Protein AF-A0ABD0NGB6-F1 (afdb_monomer_lite)

Foldseek 3Di:
DFDKDADPVPRDIDTDGPD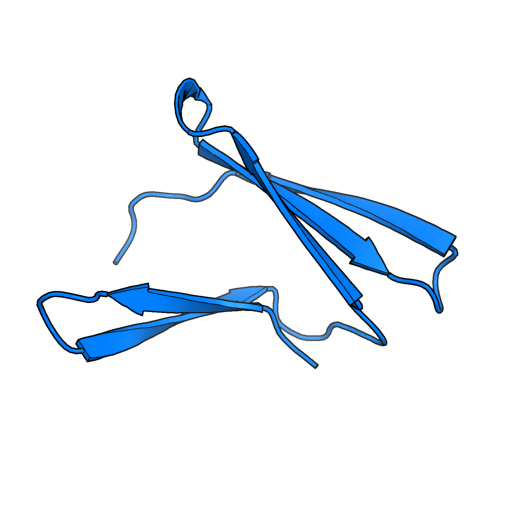ADAWDDWDADPVQQKIWTDHPVVRDIDMDHDDPPD

Organism: Cirrhinus mrigala (NCBI:txid683832)

InterPro domains:
  IPR011042 Six-bladed beta-propeller, TolB-like [G3DSA:2.120.10.30] (1-54)

Sequence (54 aa):
HEIRRINLHRGDYSLLVPGLRNTIALDFHFSQSLLYWTDVVEDKIYRGKLSEGG

Structure (mmCIF, N/CA/C/O backbone):
data_AF-A0ABD0NGB6-F1
#
_entry.id   AF-A0ABD0NGB6-F1
#
loop_
_atom_site.group_PDB
_atom_site.id
_atom_site.type_symbol
_atom_site.label_atom_id
_atom_site.label_alt_id
_atom_site.label_comp_id
_atom_site.label_asym_id
_atom_site.label_entity_id
_atom_site.label_seq_id
_atom_site.pdbx_PDB_ins_code
_atom_site.Cartn_x
_atom_site.Cartn_y
_atom_site.Cartn_z
_atom_site.occupancy
_atom_site.B_iso_or_equiv
_atom_site.auth_seq_id
_atom_site.auth_comp_id
_atom_site.auth_asym_id
_atom_site.auth_atom_id
_atom_site.pdbx_PDB_model_num
ATOM 1 N N . HIS A 1 1 ? 1.890 -12.069 8.175 1.00 89.50 1 HIS A N 1
ATOM 2 C CA . HIS A 1 1 ? 1.816 -11.570 6.788 1.00 89.50 1 HIS A CA 1
ATOM 3 C C . HIS A 1 1 ? 2.755 -10.379 6.629 1.00 89.50 1 HIS A C 1
ATOM 5 O O . HIS A 1 1 ? 3.234 -9.862 7.633 1.00 89.50 1 HIS A O 1
ATOM 11 N N . GLU A 1 2 ? 3.086 -9.974 5.406 1.00 94.62 2 GLU A N 1
ATOM 12 C CA . GLU A 1 2 ? 4.070 -8.914 5.141 1.00 94.62 2 GLU A CA 1
ATOM 13 C C . GLU A 1 2 ? 3.806 -8.237 3.789 1.00 94.62 2 GLU A C 1
ATOM 15 O O . GLU A 1 2 ? 3.186 -8.838 2.912 1.00 94.62 2 GLU A O 1
ATOM 20 N N . ILE A 1 3 ? 4.303 -7.010 3.616 1.00 94.62 3 ILE A N 1
ATOM 21 C CA . ILE A 1 3 ? 4.353 -6.331 2.313 1.00 94.62 3 ILE A CA 1
ATOM 22 C C . ILE A 1 3 ? 5.778 -6.427 1.769 1.00 94.62 3 ILE A C 1
ATOM 24 O O . ILE A 1 3 ? 6.740 -6.047 2.444 1.00 94.62 3 ILE A O 1
ATOM 28 N N . ARG A 1 4 ? 5.911 -6.898 0.525 1.00 94.06 4 ARG A N 1
ATOM 29 C CA . ARG A 1 4 ? 7.182 -7.018 -0.201 1.00 94.06 4 ARG A CA 1
ATOM 30 C C . ARG A 1 4 ? 7.159 -6.171 -1.469 1.00 94.06 4 ARG A C 1
ATOM 32 O O . ARG A 1 4 ? 6.114 -6.003 -2.090 1.00 94.06 4 ARG A O 1
ATOM 39 N N . ARG A 1 5 ? 8.330 -5.684 -1.869 1.00 91.75 5 ARG A N 1
ATOM 40 C CA . ARG A 1 5 ? 8.580 -5.054 -3.171 1.00 91.75 5 ARG A CA 1
ATOM 41 C C . ARG A 1 5 ? 9.389 -6.010 -4.029 1.00 91.75 5 ARG A C 1
ATOM 43 O O . ARG A 1 5 ? 10.284 -6.665 -3.508 1.00 91.75 5 ARG A O 1
ATOM 50 N N . ILE A 1 6 ? 9.098 -6.055 -5.324 1.00 92.81 6 ILE A N 1
ATOM 51 C CA . ILE A 1 6 ? 9.877 -6.805 -6.310 1.00 92.81 6 ILE A CA 1
ATOM 52 C C . ILE A 1 6 ? 10.373 -5.815 -7.356 1.00 92.81 6 ILE A C 1
ATOM 54 O O . ILE A 1 6 ? 9.592 -5.027 -7.891 1.00 92.81 6 ILE A O 1
ATOM 58 N N . ASN A 1 7 ? 11.670 -5.845 -7.639 1.00 90.31 7 ASN A N 1
ATOM 59 C CA . ASN A 1 7 ? 12.242 -5.137 -8.768 1.00 90.31 7 ASN A CA 1
ATOM 60 C C . ASN A 1 7 ? 11.997 -5.954 -10.041 1.00 90.31 7 ASN A C 1
ATOM 62 O O . ASN A 1 7 ? 12.461 -7.085 -10.161 1.00 90.31 7 ASN A O 1
ATOM 66 N N . LEU A 1 8 ? 11.297 -5.380 -11.017 1.00 91.88 8 LEU A N 1
ATOM 67 C CA . LEU A 1 8 ? 10.950 -6.097 -12.247 1.00 91.88 8 LEU A CA 1
ATOM 68 C C . LEU A 1 8 ? 12.132 -6.270 -13.217 1.00 91.88 8 LEU A C 1
ATOM 70 O O . LEU A 1 8 ? 12.071 -7.126 -14.092 1.00 91.88 8 LEU A O 1
ATOM 74 N N . HIS A 1 9 ? 13.2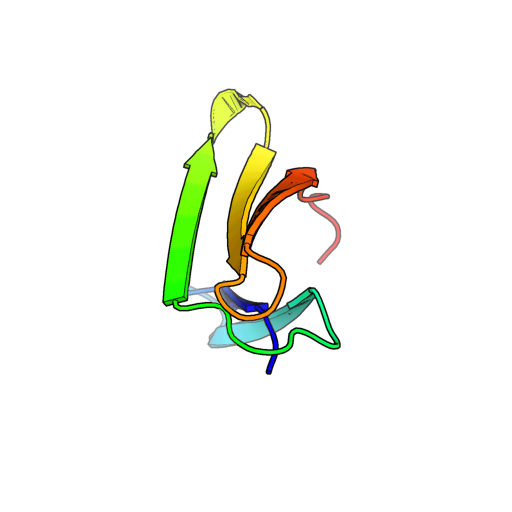03 -5.483 -13.074 1.00 92.44 9 HIS A N 1
ATOM 75 C CA . HIS A 1 9 ? 14.392 -5.578 -13.927 1.00 92.44 9 HIS A CA 1
ATOM 76 C C . HIS A 1 9 ? 15.401 -6.598 -13.406 1.00 92.44 9 HIS A C 1
ATOM 78 O O . HIS A 1 9 ? 15.969 -7.366 -14.176 1.00 92.44 9 HIS A O 1
ATOM 84 N N . ARG A 1 10 ? 15.650 -6.575 -12.095 1.00 92.94 10 ARG A N 1
ATOM 85 C CA . ARG A 1 10 ? 16.638 -7.435 -11.431 1.00 92.94 10 ARG A CA 1
ATOM 86 C C . ARG A 1 10 ? 16.037 -8.720 -10.868 1.00 92.94 10 ARG A C 1
ATOM 88 O O . ARG A 1 10 ? 16.772 -9.673 -10.637 1.00 92.94 10 ARG A O 1
ATOM 95 N N . GLY A 1 11 ? 14.723 -8.748 -10.650 1.00 90.44 11 GLY A N 1
ATOM 96 C CA . GLY A 1 11 ? 14.024 -9.869 -10.02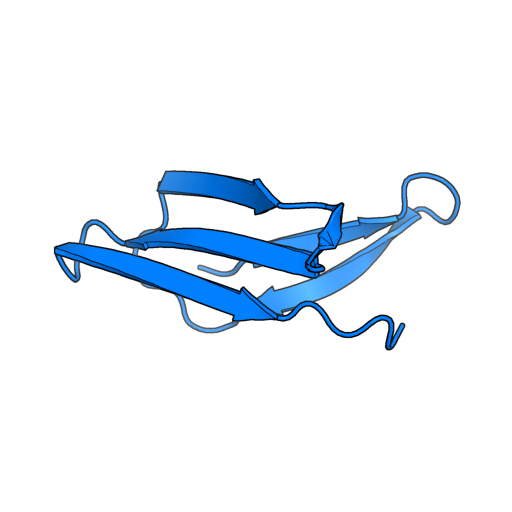5 1.00 90.44 11 GLY A CA 1
ATOM 97 C C . GLY A 1 11 ? 14.279 -10.000 -8.522 1.00 90.44 11 GLY A C 1
ATOM 98 O O . GLY A 1 11 ? 13.808 -10.959 -7.913 1.00 90.44 11 GLY A O 1
ATOM 99 N N . ASP A 1 12 ? 15.012 -9.068 -7.907 1.00 92.06 12 ASP A N 1
ATOM 100 C CA . ASP A 1 12 ? 15.231 -9.069 -6.468 1.00 92.06 12 ASP A CA 1
ATOM 101 C C . ASP A 1 12 ? 13.988 -8.580 -5.721 1.00 92.06 12 ASP A C 1
ATOM 103 O O . ASP A 1 12 ? 13.188 -7.783 -6.221 1.00 92.06 12 ASP A O 1
ATOM 107 N N . TYR A 1 13 ? 13.817 -9.090 -4.505 1.00 91.44 13 TYR A N 1
ATOM 108 C CA . TYR A 1 13 ? 12.711 -8.737 -3.632 1.00 91.44 13 TYR A CA 1
ATOM 109 C C . TYR A 1 13 ? 13.225 -8.145 -2.322 1.00 91.44 13 TYR A C 1
ATOM 111 O O . TYR A 1 13 ? 14.228 -8.592 -1.769 1.00 91.44 13 TYR A O 1
ATOM 119 N N . SER A 1 14 ? 12.494 -7.172 -1.783 1.00 90.88 14 SER A N 1
ATOM 120 C CA . SER A 1 14 ? 12.799 -6.531 -0.505 1.00 90.88 14 SER A CA 1
ATOM 121 C C . SER A 1 14 ? 11.578 -6.526 0.413 1.00 90.88 14 SER A C 1
ATOM 123 O O . SER A 1 14 ? 10.445 -6.312 -0.025 1.00 90.88 14 SER A O 1
ATOM 125 N N . LEU A 1 15 ? 11.807 -6.747 1.706 1.00 92.44 15 LEU A N 1
ATOM 126 C CA . LEU A 1 15 ? 10.780 -6.648 2.739 1.00 92.44 15 LEU A CA 1
ATOM 127 C C . LEU A 1 15 ? 10.516 -5.173 3.064 1.00 92.44 15 LEU A C 1
ATOM 129 O O . LEU A 1 15 ? 11.442 -4.467 3.449 1.00 92.44 15 LEU A O 1
ATOM 133 N N . LEU A 1 16 ? 9.272 -4.712 2.903 1.00 92.50 16 LEU A N 1
ATOM 134 C CA . LEU A 1 16 ? 8.887 -3.329 3.210 1.00 92.50 16 LEU A CA 1
ATOM 135 C C . LEU A 1 16 ? 8.248 -3.206 4.592 1.00 92.50 16 LEU A C 1
ATOM 137 O O . LEU A 1 16 ? 8.623 -2.331 5.366 1.00 92.50 16 LEU A O 1
ATOM 141 N N . VAL A 1 17 ? 7.277 -4.072 4.896 1.00 93.06 17 VAL A N 1
ATOM 142 C CA . VAL A 1 17 ? 6.540 -4.028 6.165 1.00 93.06 17 VAL A CA 1
ATOM 143 C C . VAL A 1 17 ? 6.412 -5.444 6.732 1.00 93.06 17 VAL A C 1
ATOM 145 O O . VAL A 1 17 ? 5.666 -6.250 6.165 1.00 93.06 17 VAL A O 1
ATOM 148 N N . PRO A 1 18 ? 7.134 -5.776 7.817 1.00 93.69 18 PRO A N 1
ATOM 149 C CA . PRO A 1 18 ? 6.996 -7.057 8.501 1.00 93.69 18 PRO A CA 1
ATOM 150 C C . PRO A 1 18 ? 5.775 -7.082 9.431 1.00 93.69 18 PRO A C 1
ATOM 152 O O . PRO A 1 18 ? 5.254 -6.044 9.828 1.00 93.69 18 PRO A O 1
ATOM 155 N N . GLY A 1 19 ? 5.375 -8.283 9.856 1.00 93.31 19 GLY A N 1
ATOM 156 C CA . GLY A 1 19 ? 4.522 -8.458 11.039 1.00 93.31 19 GLY A CA 1
ATOM 157 C C . GLY A 1 19 ? 3.053 -8.048 10.884 1.00 93.31 19 GLY A C 1
ATOM 158 O O . GLY A 1 19 ? 2.392 -7.796 11.885 1.00 93.31 19 GLY A O 1
ATOM 159 N N . LEU A 1 20 ? 2.524 -8.004 9.661 1.00 93.06 20 LEU A N 1
ATOM 160 C CA . LEU A 1 20 ? 1.118 -7.680 9.401 1.00 93.06 20 LEU A CA 1
ATOM 161 C C . LEU A 1 20 ? 0.195 -8.829 9.819 1.00 93.06 20 LEU A C 1
ATOM 163 O O . LEU A 1 20 ? 0.540 -10.009 9.639 1.00 93.06 20 LEU A O 1
ATOM 167 N N . ARG A 1 21 ? -0.998 -8.489 10.326 1.00 92.38 21 ARG A N 1
ATOM 168 C CA . ARG A 1 21 ? -2.005 -9.473 10.739 1.00 92.38 21 ARG A CA 1
ATOM 169 C C . ARG A 1 21 ? -2.821 -9.940 9.547 1.00 92.38 21 ARG A C 1
ATOM 171 O O . ARG A 1 21 ? -2.707 -11.112 9.182 1.00 92.38 21 ARG A O 1
ATOM 178 N N . ASN A 1 22 ? -3.593 -9.040 8.938 1.00 92.62 22 ASN A N 1
ATOM 179 C CA . ASN A 1 22 ? -4.430 -9.350 7.781 1.00 92.62 22 ASN A CA 1
ATOM 180 C C . ASN A 1 22 ? -4.601 -8.130 6.866 1.00 92.62 22 ASN A C 1
ATOM 182 O O . ASN A 1 22 ? -5.586 -7.393 6.941 1.00 92.62 22 ASN A O 1
ATOM 186 N N . THR A 1 23 ? -3.619 -7.929 5.992 1.00 93.56 23 THR A N 1
ATOM 187 C CA . THR A 1 23 ? -3.650 -6.871 4.982 1.00 93.56 23 THR A CA 1
ATOM 188 C C . THR A 1 23 ? -4.280 -7.372 3.694 1.00 93.56 23 THR A C 1
ATOM 190 O O . THR A 1 23 ? -3.824 -8.367 3.138 1.00 93.56 23 THR A O 1
ATOM 193 N N . ILE A 1 24 ? -5.303 -6.660 3.212 1.00 94.44 24 ILE A N 1
ATOM 194 C CA . ILE A 1 24 ? -6.097 -7.078 2.043 1.00 94.44 24 ILE A CA 1
ATOM 195 C C . ILE A 1 24 ? -6.017 -6.112 0.856 1.00 94.44 24 ILE A C 1
ATOM 197 O O . ILE A 1 24 ? -6.267 -6.518 -0.273 1.00 94.44 24 ILE A O 1
ATOM 201 N N . ALA A 1 25 ? -5.673 -4.844 1.093 1.00 96.12 25 ALA A N 1
ATOM 202 C CA . ALA A 1 25 ? -5.584 -3.822 0.054 1.00 96.12 25 ALA A CA 1
ATOM 203 C C . ALA A 1 25 ? -4.390 -2.895 0.295 1.00 96.12 25 ALA A C 1
ATOM 205 O O . ALA A 1 25 ? -4.060 -2.588 1.447 1.00 96.12 25 ALA A O 1
ATOM 206 N N . LEU A 1 26 ? -3.782 -2.441 -0.802 1.00 96.38 26 LEU A N 1
ATOM 207 C CA . LEU A 1 26 ? -2.635 -1.538 -0.831 1.00 96.38 26 LEU A CA 1
ATOM 208 C C . LEU A 1 26 ? -2.755 -0.542 -1.992 1.00 96.38 26 LEU A C 1
ATOM 210 O O . LEU A 1 26 ? -3.295 -0.889 -3.040 1.00 96.38 26 LEU A O 1
ATOM 214 N N . ASP A 1 27 ? -2.230 0.666 -1.804 1.00 97.00 27 ASP A N 1
ATOM 215 C CA . ASP A 1 27 ? -2.107 1.684 -2.853 1.00 97.00 27 ASP A CA 1
ATOM 216 C C . ASP A 1 27 ? -0.875 2.573 -2.605 1.00 97.00 27 ASP A C 1
ATOM 218 O O . ASP A 1 27 ? -0.334 2.617 -1.493 1.00 97.00 27 ASP A O 1
ATOM 222 N N . PHE A 1 28 ? -0.402 3.271 -3.635 1.00 95.31 28 PHE A N 1
ATOM 223 C CA . PHE A 1 28 ? 0.850 4.018 -3.605 1.00 95.31 28 PHE A CA 1
ATOM 224 C C . PHE A 1 28 ? 0.730 5.418 -4.210 1.00 95.31 28 PHE A C 1
ATOM 226 O O . PHE A 1 28 ? 0.268 5.609 -5.332 1.00 95.31 28 PHE A O 1
ATOM 233 N N . HIS A 1 29 ? 1.250 6.412 -3.491 1.00 96.12 29 HIS A N 1
ATOM 234 C CA . HIS A 1 29 ? 1.353 7.786 -3.963 1.00 96.12 29 HIS A CA 1
ATOM 235 C C . HIS A 1 29 ? 2.791 8.108 -4.385 1.00 96.12 29 HIS A C 1
ATOM 237 O O . HIS A 1 29 ? 3.639 8.452 -3.556 1.00 96.12 29 HIS A O 1
ATOM 243 N N . PHE A 1 30 ? 3.047 8.016 -5.693 1.00 91.44 30 PHE A N 1
ATOM 244 C CA . PHE A 1 30 ? 4.391 8.067 -6.275 1.00 91.44 30 PHE A CA 1
ATOM 245 C C . PHE A 1 30 ? 5.159 9.355 -5.984 1.00 91.44 30 PHE A C 1
ATOM 247 O O . PHE A 1 30 ? 6.304 9.297 -5.552 1.00 91.44 30 PHE A O 1
ATOM 254 N N . SER A 1 31 ? 4.534 10.521 -6.143 1.00 94.88 31 SER A N 1
ATOM 255 C CA . SER A 1 31 ? 5.230 11.806 -5.978 1.00 94.88 31 SER A CA 1
ATOM 256 C C . SER A 1 31 ? 5.690 12.094 -4.544 1.00 94.88 31 SER A C 1
ATOM 258 O O . SER A 1 31 ? 6.590 12.907 -4.358 1.00 94.88 31 SER A O 1
ATOM 260 N N . GLN A 1 32 ? 5.103 11.442 -3.532 1.00 94.81 32 GLN A N 1
ATOM 261 C CA . GLN A 1 32 ? 5.517 11.585 -2.124 1.00 94.81 32 GLN A CA 1
ATOM 262 C C . GLN A 1 32 ? 6.176 10.321 -1.566 1.00 94.81 32 GLN A C 1
ATOM 264 O O . GLN A 1 32 ? 6.488 10.276 -0.374 1.00 94.81 32 GLN A O 1
ATOM 269 N N . SER A 1 33 ? 6.352 9.292 -2.397 1.00 94.00 33 SER A N 1
ATOM 270 C CA . SER A 1 33 ? 6.852 7.980 -1.990 1.00 94.00 33 SER A CA 1
ATOM 271 C C . SER A 1 33 ? 6.111 7.411 -0.774 1.00 94.00 33 SER A C 1
ATOM 273 O O . SER A 1 33 ? 6.735 6.930 0.171 1.00 94.00 33 SER A O 1
ATOM 275 N N . LEU A 1 34 ? 4.775 7.486 -0.765 1.00 95.62 34 LEU A N 1
ATOM 276 C CA . LEU A 1 34 ? 3.943 6.991 0.338 1.00 95.62 34 LEU A CA 1
ATOM 277 C C . LEU A 1 34 ? 3.201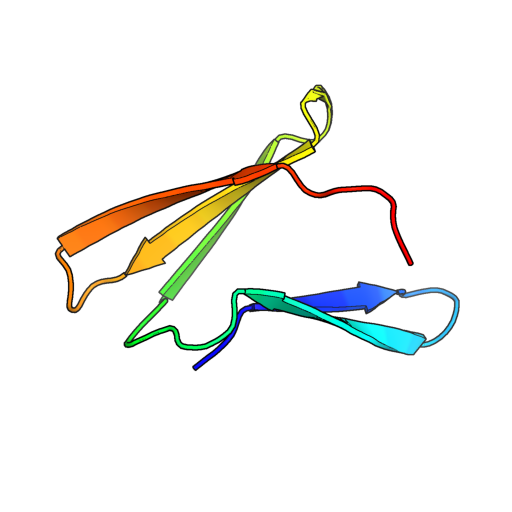 5.717 -0.051 1.00 95.62 34 LEU A C 1
ATOM 279 O O . LEU A 1 34 ? 2.441 5.707 -1.015 1.00 95.62 34 LEU A O 1
ATOM 283 N N . LEU A 1 35 ? 3.376 4.671 0.750 1.00 96.25 35 LEU A N 1
ATOM 284 C CA . LEU A 1 35 ? 2.597 3.442 0.678 1.00 96.25 35 LEU A CA 1
ATOM 285 C C . LEU A 1 35 ? 1.452 3.499 1.688 1.00 96.25 35 LEU A C 1
ATOM 287 O O . LEU A 1 35 ? 1.678 3.868 2.841 1.00 96.25 35 LEU A O 1
ATOM 291 N N . TYR A 1 36 ? 0.263 3.085 1.265 1.00 97.25 36 TYR A N 1
ATOM 292 C CA . TYR A 1 36 ? -0.933 2.955 2.090 1.00 97.25 36 TYR A CA 1
ATOM 293 C C . TYR A 1 36 ? -1.399 1.503 2.083 1.00 97.25 36 TYR A C 1
ATOM 295 O O . TYR A 1 36 ? -1.363 0.846 1.044 1.00 97.25 36 TYR A O 1
ATOM 303 N N . TRP A 1 37 ? -1.843 0.997 3.231 1.00 97.38 37 TRP A N 1
ATOM 304 C CA . TRP A 1 37 ? -2.400 -0.351 3.330 1.00 97.38 37 TRP A CA 1
ATOM 305 C C . TRP A 1 37 ? -3.477 -0.443 4.406 1.00 97.38 37 TRP A C 1
ATOM 307 O O . TRP A 1 37 ? -3.505 0.338 5.357 1.00 97.38 37 TRP A O 1
ATOM 317 N N . THR A 1 38 ? -4.372 -1.410 4.242 1.00 97.44 38 THR A N 1
ATOM 318 C CA . THR A 1 38 ? -5.434 -1.726 5.207 1.00 97.44 38 THR A CA 1
ATOM 319 C C . THR A 1 38 ? -5.026 -2.910 6.078 1.00 97.44 38 THR A C 1
ATOM 321 O O . THR A 1 38 ? -4.328 -3.808 5.608 1.00 97.44 38 THR A O 1
ATOM 324 N N . ASP A 1 39 ? -5.465 -2.946 7.333 1.00 95.94 39 ASP A N 1
ATOM 325 C CA . ASP A 1 39 ? -5.496 -4.175 8.133 1.00 95.94 39 ASP A CA 1
ATOM 326 C C . ASP A 1 39 ? -6.908 -4.361 8.699 1.00 95.94 39 ASP A C 1
ATOM 328 O O . ASP A 1 39 ? -7.403 -3.512 9.442 1.00 95.94 39 ASP A O 1
ATOM 332 N N . VAL A 1 40 ? -7.571 -5.456 8.316 1.00 95.12 40 VAL A N 1
ATOM 333 C CA . VAL A 1 40 ? -8.971 -5.714 8.703 1.00 95.12 40 VAL A CA 1
ATOM 334 C C . VAL A 1 40 ? -9.116 -6.296 10.103 1.00 95.12 40 VAL A C 1
ATOM 336 O O . VAL A 1 40 ? -10.211 -6.284 10.652 1.00 95.12 40 VAL A O 1
ATOM 339 N N . VAL A 1 41 ? -8.038 -6.822 10.690 1.00 94.94 41 VAL A N 1
ATOM 340 C CA . VAL A 1 41 ? -8.067 -7.294 12.082 1.00 94.94 41 VAL A CA 1
ATOM 341 C C . VAL A 1 41 ? -7.955 -6.109 13.033 1.00 94.94 41 VAL A C 1
ATOM 343 O O . VAL A 1 41 ? -8.537 -6.133 14.114 1.00 94.94 41 VAL A O 1
ATOM 346 N N . GLU A 1 42 ? -7.212 -5.077 12.639 1.00 93.25 42 GLU A N 1
ATOM 347 C CA . GLU A 1 42 ? -7.026 -3.867 13.444 1.00 93.25 42 GLU A CA 1
ATOM 348 C C . GLU A 1 42 ? -8.005 -2.735 13.108 1.00 93.25 42 GLU A C 1
ATOM 350 O O . GLU A 1 42 ? -7.990 -1.718 13.801 1.00 93.25 42 GLU A O 1
ATOM 355 N N . ASP A 1 43 ? -8.833 -2.920 12.074 1.00 95.56 43 ASP A N 1
ATOM 356 C CA . ASP A 1 43 ? -9.801 -1.948 11.547 1.00 95.56 43 ASP A CA 1
ATOM 357 C C . ASP A 1 43 ? -9.171 -0.572 11.269 1.00 95.56 43 ASP A C 1
ATOM 359 O O . ASP A 1 43 ? -9.640 0.481 11.707 1.00 95.56 43 ASP A O 1
ATOM 363 N N . LYS A 1 44 ? -8.016 -0.584 10.589 1.00 96.38 44 LYS A N 1
ATOM 364 C CA . LYS A 1 44 ? -7.190 0.612 10.371 1.00 96.38 44 LYS A CA 1
ATOM 365 C C . LYS A 1 44 ? -6.605 0.697 8.972 1.00 96.38 44 LYS A C 1
ATOM 367 O O . LYS A 1 44 ? -6.287 -0.302 8.325 1.00 96.38 44 LYS A O 1
ATOM 372 N N . ILE A 1 45 ? -6.387 1.944 8.558 1.00 97.19 45 ILE A N 1
ATOM 373 C CA . ILE A 1 45 ? -5.572 2.302 7.399 1.00 97.19 45 ILE A CA 1
ATOM 374 C C . ILE A 1 45 ? -4.240 2.842 7.907 1.00 97.19 45 ILE A C 1
ATOM 376 O O . ILE A 1 45 ? -4.190 3.776 8.710 1.00 97.19 45 ILE A O 1
ATOM 380 N N . TYR A 1 46 ? -3.161 2.265 7.402 1.00 96.75 46 TYR A N 1
ATOM 381 C CA . TYR A 1 46 ? -1.792 2.637 7.709 1.00 96.75 46 TYR A CA 1
ATOM 382 C C . TYR A 1 46 ? -1.130 3.316 6.513 1.00 96.75 46 TYR A C 1
ATOM 384 O O . TYR A 1 46 ? -1.546 3.142 5.366 1.00 96.75 46 TYR A O 1
ATOM 392 N N . ARG A 1 47 ? -0.075 4.090 6.788 1.00 95.94 47 ARG A N 1
ATOM 393 C CA . ARG A 1 47 ? 0.798 4.650 5.756 1.00 95.94 47 ARG A CA 1
ATOM 394 C C . ARG A 1 47 ? 2.252 4.700 6.204 1.00 95.94 47 ARG A C 1
ATOM 396 O O . ARG A 1 47 ? 2.526 4.878 7.390 1.00 95.94 47 ARG A O 1
ATOM 403 N N . GLY A 1 48 ? 3.173 4.643 5.249 1.00 94.44 48 GLY A N 1
ATOM 404 C CA . GLY A 1 48 ? 4.610 4.758 5.491 1.00 94.44 48 GLY A CA 1
ATOM 405 C C . GLY A 1 48 ? 5.343 5.359 4.296 1.00 94.44 48 GLY A C 1
ATOM 406 O O . GLY A 1 48 ? 4.931 5.167 3.152 1.00 94.44 48 GLY A O 1
ATOM 407 N N . LYS A 1 49 ? 6.428 6.099 4.557 1.00 93.31 49 LYS A N 1
ATOM 408 C CA . LYS A 1 49 ? 7.338 6.551 3.496 1.00 93.31 49 LYS A CA 1
ATOM 409 C C . LYS A 1 49 ? 8.200 5.382 3.038 1.00 93.31 49 LYS A C 1
ATOM 411 O O . LYS A 1 49 ? 8.849 4.743 3.861 1.00 93.31 49 LYS A O 1
ATOM 416 N N . LEU A 1 50 ? 8.239 5.150 1.733 1.00 87.56 50 LEU A N 1
ATOM 417 C CA . LEU A 1 50 ? 9.240 4.296 1.116 1.00 87.56 50 LEU A CA 1
ATOM 418 C C . LEU A 1 50 ? 10.541 5.092 1.018 1.00 87.56 50 LEU A C 1
ATOM 420 O O . LEU A 1 50 ? 10.583 6.151 0.393 1.00 87.56 50 LEU A O 1
ATOM 424 N N . SER A 1 51 ? 11.599 4.598 1.651 1.00 76.12 51 SER A N 1
ATOM 425 C CA . SER A 1 51 ? 12.951 5.067 1.368 1.00 76.12 51 SER A CA 1
ATOM 426 C C . SER A 1 51 ? 13.458 4.393 0.091 1.00 76.12 51 SER A C 1
ATOM 428 O O . SER A 1 51 ? 13.188 3.217 -0.161 1.00 76.12 51 SER A O 1
ATOM 430 N N . GLU A 1 52 ? 14.235 5.116 -0.714 1.00 63.16 52 GLU A N 1
ATOM 431 C CA . GLU A 1 52 ? 14.914 4.550 -1.892 1.00 63.16 52 GLU A CA 1
ATOM 432 C C . GLU A 1 52 ? 16.117 3.655 -1.530 1.00 63.16 52 GLU A C 1
ATOM 434 O O . GLU A 1 52 ? 16.954 3.354 -2.370 1.00 63.16 52 GLU A O 1
ATOM 439 N N . GLY A 1 53 ? 16.219 3.203 -0.278 1.00 54.78 53 GLY A N 1
ATOM 440 C CA . GLY A 1 53 ? 17.304 2.337 0.173 1.00 54.78 53 GLY A CA 1
ATOM 441 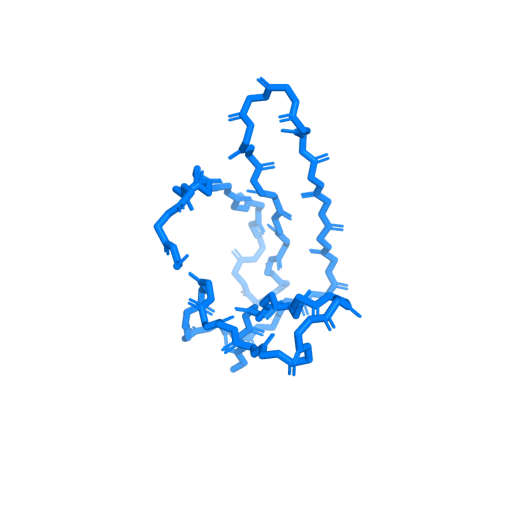C C . GLY A 1 53 ? 17.073 0.887 -0.238 1.00 54.78 53 GLY A C 1
ATOM 442 O O . GLY A 1 53 ? 16.413 0.144 0.489 1.00 54.78 53 GLY A O 1
ATOM 443 N N . GLY A 1 54 ? 17.613 0.507 -1.394 1.00 42.78 54 GLY A N 1
ATOM 444 C CA . GLY A 1 54 ? 17.839 -0.869 -1.836 1.00 42.78 54 GLY A CA 1
ATOM 445 C C . GLY A 1 54 ? 19.063 -0.924 -2.732 1.00 42.78 54 GLY A C 1
ATOM 446 O O . GLY A 1 54 ? 18.996 -0.295 -3.809 1.00 42.78 54 GLY A O 1
#

pLDDT: mean 91.37, std 9.91, range [42.78, 97.44]

Radius of gyration: 11.78 Å; chains: 1; bounding box: 28×23×27 Å

Secondary structure (DSSP, 8-state):
--EEEE-TTT--EEEEE---S----EEEEGGGTEEEEEETTTTEEEEEEPP--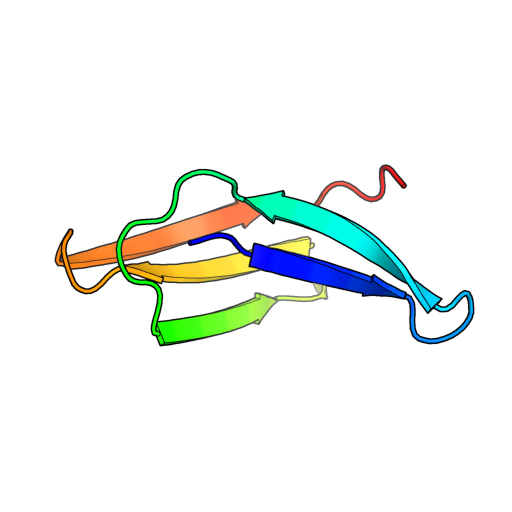-